Protein AF-A0A527V9V9-F1 (afdb_monomer_lite)

Foldseek 3Di:
DDDDPVVNVVVVPDPPPPPDDPPPPPPVCCQQVPPAWDFDADPVRDTPDTHPRNCVVVVHDDD

Structure (mmCIF, N/CA/C/O backbone):
data_AF-A0A527V9V9-F1
#
_entry.id   AF-A0A527V9V9-F1
#
loop_
_atom_site.group_PDB
_atom_site.id
_atom_site.type_symbol
_atom_site.label_atom_id
_atom_site.label_alt_id
_atom_site.label_comp_id
_atom_site.label_asym_id
_atom_site.label_entity_id
_atom_site.label_seq_id
_atom_site.pdbx_PDB_ins_code
_atom_site.Cartn_x
_atom_site.Cartn_y
_atom_site.Cartn_z
_atom_site.occupancy
_atom_site.B_iso_or_equiv
_atom_site.auth_seq_id
_atom_site.auth_comp_id
_atom_site.auth_asym_id
_atom_site.auth_atom_id
_atom_site.pdbx_PDB_model_num
ATOM 1 N N . MET A 1 1 ? 5.529 -17.282 22.463 1.00 39.16 1 MET A N 1
ATOM 2 C CA . MET A 1 1 ? 4.531 -17.623 21.430 1.00 39.16 1 MET A CA 1
ATOM 3 C C . MET A 1 1 ? 5.010 -16.896 20.183 1.00 39.16 1 MET A C 1
ATOM 5 O O . MET A 1 1 ? 4.671 -15.742 20.004 1.00 39.16 1 MET A O 1
ATOM 9 N N . ASN A 1 2 ? 5.982 -17.482 19.472 1.00 42.50 2 ASN A N 1
ATOM 10 C CA . ASN A 1 2 ? 6.647 -16.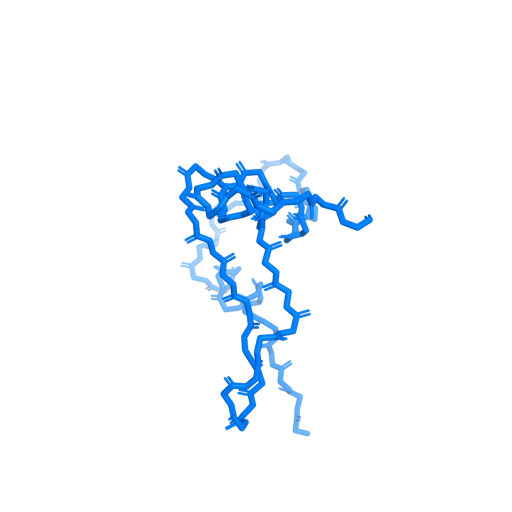817 18.347 1.00 42.50 2 ASN A CA 1
ATOM 11 C C . ASN A 1 2 ? 5.772 -16.974 17.110 1.00 42.50 2 ASN A C 1
ATOM 13 O O . ASN A 1 2 ? 5.579 -18.094 16.637 1.00 42.50 2 ASN A O 1
ATOM 17 N N . GLU A 1 3 ? 5.266 -15.860 16.601 1.00 46.91 3 GLU A N 1
ATOM 18 C CA . GLU A 1 3 ? 4.687 -15.793 15.268 1.00 46.91 3 GLU A CA 1
ATOM 19 C C . GLU A 1 3 ? 5.789 -16.122 14.261 1.00 46.91 3 GLU A C 1
ATOM 21 O O . GLU A 1 3 ? 6.762 -15.389 14.084 1.00 46.91 3 GLU A O 1
ATOM 26 N N . LEU A 1 4 ? 5.681 -17.303 13.658 1.00 46.91 4 LEU A N 1
ATOM 27 C CA . LEU A 1 4 ? 6.496 -17.681 12.518 1.00 46.91 4 LEU A CA 1
ATOM 28 C C . LEU A 1 4 ? 6.082 -16.750 11.381 1.00 46.91 4 LEU A C 1
ATOM 30 O O . LEU A 1 4 ? 4.949 -16.818 10.904 1.00 46.91 4 LEU A O 1
ATOM 34 N N . THR A 1 5 ? 6.984 -15.855 10.984 1.00 50.06 5 THR A N 1
ATOM 35 C CA . THR A 1 5 ? 6.778 -14.972 9.837 1.00 50.06 5 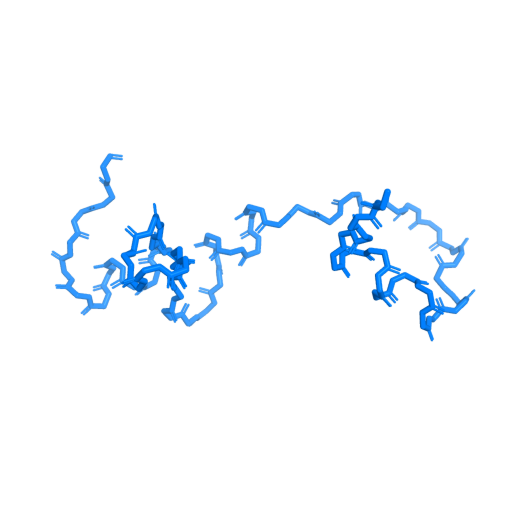THR A CA 1
ATOM 36 C C . THR A 1 5 ? 6.387 -15.814 8.622 1.00 50.06 5 THR A C 1
ATOM 38 O O . THR A 1 5 ? 6.847 -16.948 8.465 1.00 50.06 5 THR A O 1
ATOM 41 N N . GLN A 1 6 ? 5.519 -15.293 7.753 1.00 49.84 6 GLN A N 1
ATOM 42 C CA . GLN A 1 6 ? 5.029 -16.055 6.596 1.00 49.84 6 GLN A CA 1
ATOM 43 C C . GLN A 1 6 ? 6.165 -16.533 5.669 1.00 49.84 6 GLN A C 1
ATOM 45 O O . GLN A 1 6 ? 6.019 -17.560 5.007 1.00 49.84 6 GLN A O 1
ATOM 50 N N . ALA A 1 7 ? 7.332 -15.879 5.716 1.00 49.59 7 ALA A N 1
ATOM 51 C CA . ALA A 1 7 ? 8.585 -16.349 5.117 1.00 49.59 7 ALA A CA 1
ATOM 52 C C . ALA A 1 7 ? 8.937 -17.781 5.529 1.00 49.59 7 ALA A C 1
ATOM 54 O O . ALA A 1 7 ? 9.271 -18.628 4.700 1.00 49.59 7 ALA A O 1
ATOM 55 N N . ASN A 1 8 ? 8.787 -18.073 6.819 1.00 49.38 8 ASN A N 1
ATOM 56 C CA . ASN A 1 8 ? 9.115 -19.364 7.396 1.00 49.38 8 ASN A CA 1
ATOM 57 C C . ASN A 1 8 ? 8.082 -20.445 7.025 1.00 49.38 8 ASN A C 1
ATOM 59 O O . ASN A 1 8 ? 8.428 -21.619 6.914 1.00 49.38 8 ASN A O 1
ATOM 63 N N . ILE A 1 9 ? 6.823 -20.059 6.776 1.00 50.44 9 ILE A N 1
ATOM 64 C CA . ILE A 1 9 ? 5.763 -20.976 6.314 1.00 50.44 9 ILE A CA 1
ATOM 65 C C . ILE A 1 9 ? 6.070 -21.483 4.895 1.00 50.44 9 ILE A C 1
ATOM 67 O O . ILE A 1 9 ? 5.860 -22.662 4.603 1.00 50.44 9 ILE A O 1
ATOM 71 N N . ILE A 1 10 ? 6.578 -20.614 4.015 1.00 54.47 10 ILE A N 1
ATOM 72 C CA . ILE A 1 10 ? 6.916 -20.980 2.631 1.00 54.47 10 ILE A CA 1
ATOM 73 C C . ILE A 1 10 ? 8.196 -21.831 2.599 1.00 54.47 10 ILE A C 1
ATOM 75 O O . ILE A 1 10 ? 8.240 -22.841 1.895 1.00 54.47 10 ILE A O 1
ATOM 79 N N . ALA A 1 11 ? 9.198 -21.485 3.417 1.00 52.1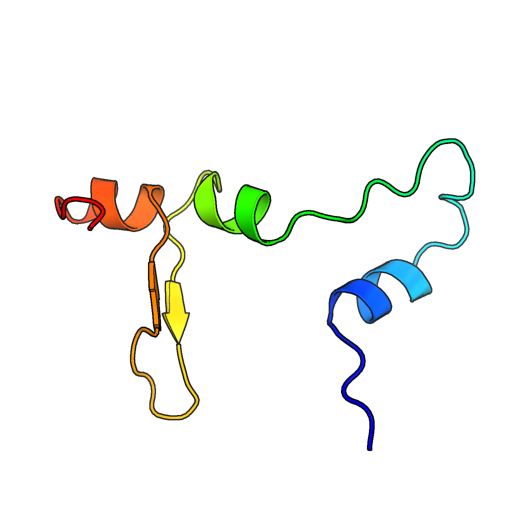9 11 ALA A N 1
ATOM 80 C CA . ALA A 1 11 ? 10.465 -22.215 3.503 1.00 52.19 11 ALA A CA 1
ATOM 81 C C . ALA A 1 11 ? 10.305 -23.668 3.994 1.00 52.19 11 ALA A C 1
ATOM 83 O O . ALA A 1 11 ? 11.014 -24.555 3.525 1.00 52.19 11 ALA A O 1
ATOM 84 N N . LEU A 1 12 ? 9.340 -23.951 4.880 1.00 50.69 12 LEU A N 1
ATOM 85 C CA . LEU A 1 12 ? 9.118 -25.310 5.390 1.00 50.69 12 LEU A CA 1
ATOM 86 C C . LEU A 1 12 ? 8.507 -26.271 4.352 1.00 50.69 12 LEU A C 1
ATOM 88 O O . LEU A 1 12 ? 8.513 -27.483 4.566 1.00 50.69 12 LEU A O 1
ATOM 92 N N . LYS A 1 13 ? 7.939 -25.751 3.254 1.00 51.75 13 LYS A N 1
ATOM 93 C CA . LYS A 1 13 ? 7.124 -26.547 2.325 1.00 51.75 13 LYS A CA 1
ATOM 94 C C . LYS A 1 13 ? 7.907 -27.143 1.150 1.00 51.75 13 LYS A C 1
ATOM 96 O O . LYS A 1 13 ? 7.406 -28.080 0.540 1.00 51.75 13 LYS A O 1
ATOM 101 N N . ASN A 1 14 ? 9.126 -26.663 0.876 1.00 49.47 14 ASN A N 1
ATOM 102 C CA . ASN A 1 14 ? 9.931 -27.074 -0.282 1.00 49.47 14 ASN A CA 1
ATOM 103 C C . ASN A 1 14 ? 11.408 -27.337 0.101 1.00 49.47 14 ASN A C 1
ATOM 105 O O . ASN A 1 14 ? 12.230 -26.423 0.021 1.00 49.47 14 ASN A O 1
ATOM 109 N N . PRO A 1 15 ? 11.788 -28.576 0.470 1.00 48.59 15 PRO A N 1
ATOM 110 C CA . PRO A 1 15 ? 13.158 -28.912 0.883 1.00 48.59 15 PRO A CA 1
ATOM 111 C C . PRO A 1 15 ? 14.2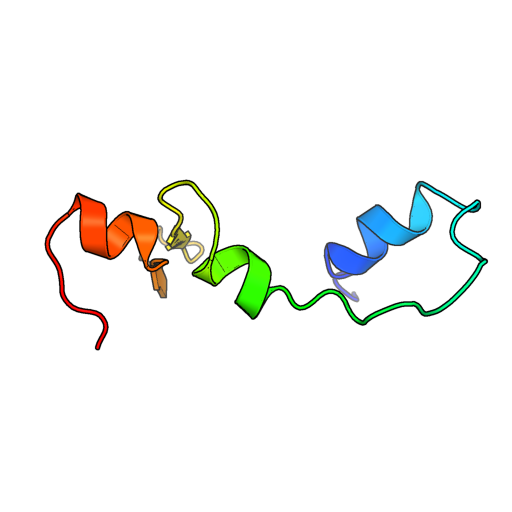01 -28.928 -0.257 1.00 48.59 15 PRO A C 1
ATOM 113 O O . PRO A 1 15 ? 15.381 -29.148 0.001 1.00 48.59 15 PRO A O 1
ATOM 116 N N . GLU A 1 16 ? 13.805 -28.683 -1.510 1.00 50.31 16 GLU A N 1
ATOM 117 C CA . GLU A 1 16 ? 14.676 -28.828 -2.693 1.00 50.31 16 GLU A CA 1
ATOM 118 C C . GLU A 1 16 ? 15.418 -27.531 -3.094 1.00 50.31 16 GLU A C 1
ATOM 120 O 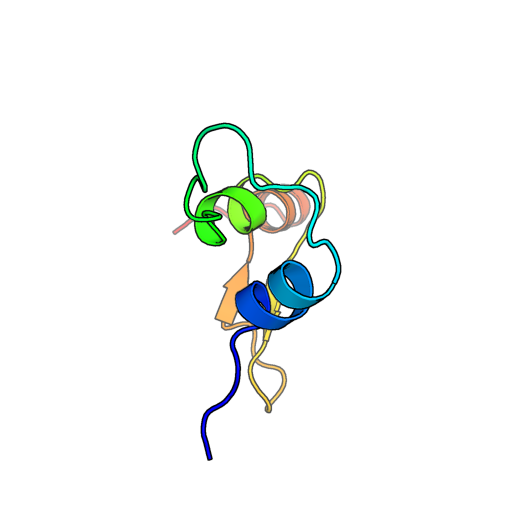O . GLU A 1 16 ? 16.216 -27.530 -4.028 1.00 50.31 16 GLU A O 1
ATOM 125 N N . LEU A 1 17 ? 15.225 -26.416 -2.380 1.00 52.62 17 LEU A N 1
ATOM 126 C CA . LEU A 1 17 ? 15.892 -25.132 -2.665 1.00 52.62 17 LEU A CA 1
ATOM 127 C C . LEU A 1 17 ? 17.235 -24.977 -1.921 1.00 52.62 17 LEU A C 1
ATOM 129 O O . LEU A 1 17 ? 17.536 -23.929 -1.358 1.00 52.62 17 LEU A O 1
ATOM 133 N N . SER A 1 18 ? 18.067 -26.024 -1.912 1.00 48.44 18 SER A N 1
ATOM 134 C CA . SER A 1 18 ? 19.393 -26.021 -1.259 1.00 48.44 18 SER A CA 1
ATOM 135 C C . SER A 1 18 ? 20.556 -25.626 -2.198 1.00 48.44 18 SER A C 1
ATOM 137 O O . SER A 1 18 ? 21.724 -25.679 -1.819 1.00 48.44 18 SER A O 1
ATOM 139 N N . GLY A 1 19 ? 20.280 -25.180 -3.427 1.00 42.75 19 GLY A N 1
ATOM 140 C CA . GLY A 1 19 ? 21.312 -24.831 -4.410 1.00 42.75 19 GLY A CA 1
ATOM 141 C C . GLY A 1 19 ? 21.342 -23.344 -4.765 1.00 42.75 19 GLY A C 1
ATOM 142 O O . GLY A 1 19 ? 20.487 -22.894 -5.512 1.00 42.75 19 GLY A O 1
ATOM 143 N N . LYS A 1 20 ? 22.393 -22.636 -4.321 1.00 43.47 20 LYS A N 1
ATOM 144 C CA . LYS A 1 20 ? 22.756 -21.230 -4.631 1.00 43.47 20 LYS A CA 1
ATOM 145 C C . LYS A 1 20 ? 21.821 -20.141 -4.080 1.00 43.47 20 LYS A C 1
ATOM 147 O O . LYS A 1 20 ? 20.870 -19.739 -4.732 1.00 43.47 20 LYS A O 1
ATOM 152 N N . GLY A 1 21 ? 22.246 -19.571 -2.948 1.00 44.34 21 GLY A N 1
ATOM 153 C CA . GLY A 1 21 ? 21.840 -18.253 -2.458 1.00 44.34 21 GLY A CA 1
ATOM 154 C C . GLY A 1 21 ? 20.384 -18.189 -2.026 1.00 44.34 21 GLY A C 1
ATOM 155 O O . GLY A 1 21 ? 19.518 -17.881 -2.838 1.00 44.34 21 GLY A O 1
ATOM 156 N N . VAL A 1 22 ? 20.120 -18.400 -0.735 1.00 52.72 22 VAL A N 1
ATOM 157 C CA . VAL A 1 22 ? 18.900 -17.850 -0.135 1.00 52.72 22 VAL A CA 1
ATOM 158 C C . VAL A 1 22 ? 19.082 -16.337 -0.191 1.00 52.72 22 VAL A C 1
ATOM 160 O O . VAL A 1 22 ? 19.713 -15.742 0.674 1.00 52.72 22 VAL A O 1
ATOM 163 N N . GLN A 1 23 ? 18.670 -15.739 -1.305 1.00 58.22 23 GLN A N 1
ATOM 164 C CA . GLN A 1 23 ? 18.407 -14.315 -1.358 1.00 58.22 23 GLN A CA 1
ATOM 165 C C . GLN A 1 23 ? 17.312 -14.109 -0.321 1.00 58.22 23 GLN A C 1
ATOM 167 O O . GLN A 1 23 ? 16.244 -14.712 -0.452 1.00 58.22 23 GLN A O 1
ATOM 172 N N . ASP A 1 24 ? 17.616 -13.371 0.747 1.00 64.69 24 ASP A N 1
ATOM 173 C CA . ASP A 1 24 ? 16.582 -12.906 1.664 1.00 64.69 24 ASP A CA 1
ATOM 174 C C . ASP A 1 24 ? 15.452 -12.342 0.804 1.00 64.69 24 ASP A C 1
ATOM 176 O O . ASP A 1 24 ? 15.680 -11.492 -0.059 1.00 64.69 24 ASP A O 1
ATOM 180 N N . PHE A 1 25 ? 14.257 -12.912 0.947 1.00 73.94 25 PHE A N 1
ATOM 181 C CA . PHE A 1 25 ? 13.118 -12.464 0.167 1.00 73.94 25 PHE A CA 1
ATOM 182 C C . PHE A 1 25 ? 12.787 -11.045 0.618 1.00 73.94 25 PHE A C 1
ATOM 184 O O . PHE A 1 25 ? 12.323 -10.840 1.744 1.00 73.94 25 PHE A O 1
ATOM 191 N N . ASP A 1 26 ? 13.052 -10.073 -0.251 1.00 85.75 26 ASP A N 1
ATOM 192 C CA . ASP A 1 26 ? 12.735 -8.681 0.017 1.00 85.75 26 ASP A CA 1
ATOM 193 C C . ASP A 1 26 ? 11.232 -8.461 -0.183 1.00 85.75 26 ASP A C 1
ATOM 195 O O 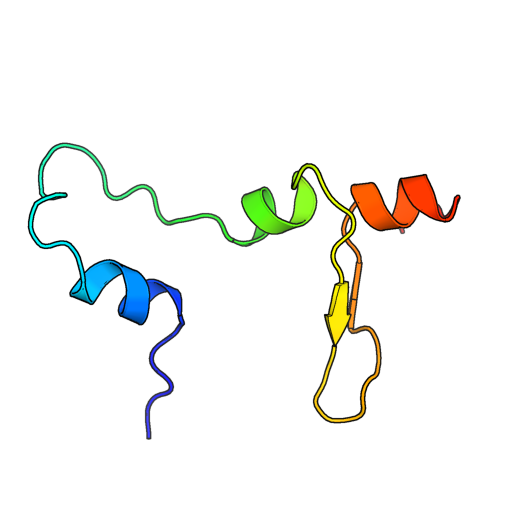. ASP A 1 26 ? 10.728 -8.220 -1.283 1.00 85.75 26 ASP A O 1
ATOM 199 N N . TYR A 1 27 ? 10.499 -8.589 0.921 1.00 86.50 27 TYR A N 1
ATOM 200 C CA . TYR A 1 27 ? 9.068 -8.321 0.963 1.00 86.50 27 TYR A CA 1
ATOM 201 C C . TYR A 1 27 ? 8.721 -6.909 0.514 1.00 86.50 27 TYR A C 1
ATOM 203 O O . TYR A 1 27 ? 7.650 -6.715 -0.062 1.00 86.50 27 TYR A O 1
ATOM 211 N N . GLN A 1 28 ? 9.592 -5.938 0.792 1.00 88.06 28 GLN A N 1
ATOM 212 C CA . GLN A 1 28 ? 9.340 -4.553 0.444 1.00 88.06 28 GLN A CA 1
ATOM 213 C C . GLN A 1 28 ? 9.381 -4.392 -1.072 1.00 88.06 28 GLN A C 1
ATOM 215 O O . GLN A 1 28 ? 8.435 -3.854 -1.636 1.00 88.06 28 GLN A O 1
ATOM 220 N N . ASP A 1 29 ? 10.402 -4.935 -1.734 1.00 89.31 29 ASP A N 1
ATOM 221 C CA . ASP A 1 29 ? 10.508 -4.901 -3.196 1.00 89.31 29 ASP A CA 1
ATOM 222 C C . ASP A 1 29 ? 9.312 -5.583 -3.880 1.00 89.31 29 ASP A C 1
ATOM 224 O O . ASP A 1 29 ? 8.680 -5.000 -4.765 1.00 89.31 29 ASP A O 1
ATOM 228 N N . PHE A 1 30 ? 8.934 -6.781 -3.418 1.00 90.94 30 PHE A N 1
ATOM 229 C CA . PHE A 1 30 ? 7.787 -7.510 -3.966 1.00 90.94 30 PHE A CA 1
ATOM 230 C C . PHE A 1 30 ? 6.465 -6.750 -3.794 1.00 90.94 30 PHE A C 1
ATOM 232 O O . PHE A 1 30 ? 5.650 -6.707 -4.717 1.00 90.94 30 PHE A O 1
ATOM 239 N N . PHE A 1 31 ? 6.234 -6.171 -2.613 1.00 94.00 31 PHE A N 1
ATOM 240 C CA . PHE A 1 31 ? 5.013 -5.421 -2.330 1.00 94.00 31 PHE A CA 1
ATOM 241 C C . PHE A 1 31 ? 4.944 -4.142 -3.174 1.00 94.00 31 PHE A C 1
ATOM 243 O O . PHE A 1 31 ? 3.931 -3.875 -3.824 1.00 94.00 31 PHE A O 1
ATOM 250 N N . GLU A 1 32 ? 6.044 -3.390 -3.206 1.00 94.56 32 GLU A N 1
ATOM 251 C CA . GLU A 1 32 ? 6.160 -2.103 -3.888 1.00 94.56 32 GLU A CA 1
ATOM 252 C C . GLU A 1 32 ? 6.038 -2.196 -5.406 1.00 94.56 32 GLU A C 1
ATOM 254 O O . GLU A 1 32 ? 5.406 -1.340 -6.025 1.00 94.56 32 GLU A O 1
ATOM 259 N N . ASN A 1 33 ? 6.659 -3.216 -5.998 1.00 93.44 33 ASN A N 1
ATOM 260 C CA . ASN A 1 33 ? 6.779 -3.377 -7.447 1.00 93.44 33 ASN A CA 1
ATOM 261 C C . ASN A 1 33 ? 5.843 -4.467 -8.000 1.00 93.44 33 ASN A C 1
ATOM 263 O O . ASN A 1 33 ? 6.001 -4.923 -9.135 1.00 93.44 33 ASN A O 1
ATOM 267 N N . GLY A 1 34 ? 4.857 -4.894 -7.206 1.00 91.31 34 GLY A N 1
ATOM 268 C CA . GLY A 1 34 ? 3.826 -5.831 -7.633 1.00 91.31 34 GLY A CA 1
ATOM 269 C C . GLY A 1 34 ? 3.008 -5.293 -8.812 1.00 91.31 34 GLY A C 1
ATOM 270 O O . GLY A 1 34 ? 2.642 -4.123 -8.859 1.00 91.31 34 GLY A O 1
ATOM 271 N N . ALA A 1 35 ? 2.664 -6.168 -9.760 1.00 92.56 35 ALA A N 1
ATOM 272 C CA . ALA A 1 35 ? 1.914 -5.801 -10.969 1.00 92.56 35 ALA A CA 1
ATOM 273 C C . ALA A 1 35 ? 0.429 -5.448 -10.728 1.00 92.56 35 ALA A C 1
ATOM 275 O O . ALA A 1 35 ? -0.294 -5.159 -11.681 1.00 92.56 35 ALA A O 1
ATOM 276 N N . ILE A 1 36 ? -0.047 -5.521 -9.483 1.00 94.50 36 ILE A N 1
ATOM 277 C CA . ILE A 1 36 ? -1.432 -5.241 -9.092 1.00 94.50 36 ILE A CA 1
ATOM 278 C C . ILE A 1 36 ? -1.464 -4.276 -7.907 1.00 94.50 36 ILE A C 1
ATOM 280 O O . ILE A 1 36 ? -0.513 -4.217 -7.127 1.00 94.50 36 ILE A O 1
ATOM 284 N N . ALA A 1 37 ? -2.579 -3.560 -7.762 1.00 96.00 37 ALA A N 1
ATOM 285 C CA . ALA A 1 37 ? -2.845 -2.710 -6.608 1.00 96.00 37 ALA A CA 1
ATOM 286 C C . ALA A 1 37 ? -2.929 -3.552 -5.324 1.00 96.00 37 ALA A C 1
ATOM 288 O O . ALA A 1 37 ? -3.688 -4.524 -5.265 1.00 96.00 37 ALA A O 1
ATOM 289 N N . LEU A 1 38 ? -2.133 -3.184 -4.321 1.00 95.25 38 LEU A N 1
ATOM 290 C CA . LEU A 1 38 ? -2.074 -3.828 -3.011 1.00 95.25 38 LEU A CA 1
ATOM 291 C C . LEU A 1 38 ? -2.047 -2.765 -1.913 1.00 95.25 38 LEU A C 1
ATOM 293 O O . LEU A 1 38 ? -1.322 -1.777 -2.025 1.00 95.25 38 LEU A O 1
ATOM 297 N N . HIS A 1 39 ? -2.735 -3.045 -0.809 1.00 95.50 39 HIS A N 1
ATOM 298 C CA . HIS A 1 39 ? -2.600 -2.297 0.435 1.00 95.50 39 HIS A CA 1
ATOM 299 C C . HIS A 1 39 ? -2.571 -3.225 1.651 1.00 95.50 39 HIS A C 1
ATOM 301 O O . HIS A 1 39 ? -3.164 -4.305 1.659 1.00 95.50 39 HIS A O 1
ATOM 307 N N . LEU A 1 40 ? -1.867 -2.794 2.694 1.00 93.88 40 LEU A N 1
ATOM 308 C CA . LEU A 1 40 ? -1.808 -3.451 3.994 1.00 93.88 40 LEU A CA 1
ATOM 309 C C . LEU A 1 40 ? -2.758 -2.742 4.959 1.00 93.88 40 LEU A C 1
ATOM 311 O O . LEU A 1 40 ? -2.704 -1.520 5.079 1.00 93.88 40 LEU A O 1
ATOM 315 N N . VAL A 1 41 ? -3.579 -3.503 5.685 1.00 96.75 41 VAL A N 1
ATOM 316 C CA . VAL A 1 41 ? -4.484 -2.969 6.716 1.00 96.75 41 VAL A CA 1
ATOM 317 C C . VAL A 1 41 ? -4.122 -3.465 8.111 1.00 96.75 41 VAL A C 1
ATOM 319 O O . VAL A 1 41 ? -3.581 -4.561 8.272 1.00 96.75 41 VAL A O 1
ATOM 322 N N . ASN A 1 42 ? -4.451 -2.672 9.131 1.00 95.88 42 ASN A N 1
ATOM 323 C CA . ASN A 1 42 ? -4.434 -3.129 10.519 1.00 95.88 42 ASN A CA 1
ATOM 324 C C . ASN A 1 42 ? -5.717 -3.912 10.879 1.00 95.88 42 ASN A C 1
ATOM 326 O O . ASN A 1 42 ? -6.634 -4.054 10.069 1.00 95.88 42 ASN A O 1
ATOM 330 N N . ALA A 1 43 ? -5.796 -4.402 12.120 1.00 97.25 43 ALA A N 1
ATOM 331 C CA . ALA A 1 43 ? -6.956 -5.145 12.623 1.00 97.25 43 ALA A CA 1
ATOM 332 C C . ALA A 1 43 ? -8.266 -4.329 12.642 1.00 97.25 43 ALA A C 1
ATOM 334 O O . ALA A 1 43 ? -9.345 -4.915 12.605 1.00 97.25 43 ALA A O 1
ATOM 335 N N . ASP A 1 44 ? -8.169 -2.999 12.659 1.00 97.44 44 ASP A N 1
ATOM 336 C CA . ASP A 1 44 ? -9.310 -2.079 12.636 1.00 97.44 44 ASP A CA 1
ATOM 337 C C . ASP A 1 44 ? -9.737 -1.701 11.203 1.00 97.44 44 ASP A C 1
ATOM 339 O O . ASP A 1 44 ? -10.674 -0.926 11.016 1.00 97.44 44 ASP A O 1
ATOM 343 N N . GLY A 1 45 ? -9.065 -2.241 10.178 1.00 95.00 45 GLY A N 1
ATOM 344 C CA . GLY A 1 45 ? -9.358 -1.974 8.768 1.00 95.00 45 GLY A CA 1
ATOM 345 C C . GLY A 1 45 ? -8.775 -0.664 8.229 1.00 95.00 45 GLY A C 1
ATOM 346 O O . GLY A 1 45 ? -9.177 -0.213 7.159 1.00 95.00 45 GLY A O 1
ATOM 347 N N . ILE A 1 46 ? -7.834 -0.043 8.941 1.00 96.62 46 ILE A N 1
ATOM 348 C CA . ILE A 1 46 ? -7.141 1.168 8.490 1.00 96.62 46 ILE A CA 1
ATOM 349 C C . ILE A 1 46 ? -5.985 0.785 7.569 1.00 96.62 46 ILE A C 1
ATOM 351 O O . ILE A 1 46 ? -5.164 -0.059 7.933 1.00 96.62 46 ILE A O 1
ATOM 355 N N . ILE A 1 47 ? -5.907 1.436 6.403 1.00 94.50 47 ILE A N 1
ATOM 356 C CA . ILE A 1 47 ? -4.787 1.291 5.468 1.00 94.50 47 ILE A CA 1
ATOM 357 C C . ILE A 1 47 ? -3.524 1.850 6.123 1.00 94.50 47 ILE A C 1
ATOM 359 O O . ILE A 1 47 ? -3.460 3.021 6.488 1.00 94.50 47 ILE A O 1
ATOM 363 N N . LEU A 1 48 ? -2.530 0.983 6.277 1.00 93.69 48 LEU A N 1
ATOM 364 C CA . LEU A 1 48 ? -1.204 1.313 6.785 1.00 93.69 48 LEU A CA 1
ATOM 365 C C . LEU A 1 48 ? -0.236 1.645 5.655 1.00 93.69 48 LEU A C 1
ATOM 367 O O . LEU A 1 48 ? 0.679 2.436 5.858 1.00 93.69 48 LEU A O 1
ATOM 371 N N . HIS A 1 49 ? -0.406 1.000 4.499 1.00 93.12 49 HIS A N 1
ATOM 372 C CA . HIS A 1 49 ? 0.486 1.172 3.361 1.00 93.12 49 HIS A CA 1
ATOM 373 C C . HIS A 1 49 ? -0.192 0.769 2.054 1.00 93.12 49 HIS A C 1
ATOM 375 O O . HIS A 1 49 ? -0.909 -0.229 2.037 1.00 93.12 49 HIS A O 1
ATOM 381 N N . ALA A 1 50 ? 0.070 1.505 0.980 1.00 95.44 50 ALA A N 1
ATOM 382 C CA . ALA A 1 50 ? -0.419 1.247 -0.372 1.00 95.44 50 ALA A CA 1
ATOM 383 C C . ALA A 1 50 ? 0.776 1.185 -1.325 1.00 95.44 50 ALA A C 1
ATOM 385 O O . ALA A 1 50 ? 1.694 1.999 -1.218 1.00 95.44 50 ALA A O 1
ATOM 386 N N . ASN A 1 51 ? 0.790 0.218 -2.240 1.00 95.31 51 ASN A N 1
ATOM 387 C CA . ASN A 1 51 ? 1.882 0.104 -3.199 1.00 95.31 51 ASN A CA 1
ATOM 388 C C . ASN A 1 51 ? 1.745 1.106 -4.354 1.00 95.31 51 ASN A C 1
ATOM 390 O O . ASN A 1 51 ? 0.693 1.713 -4.567 1.00 95.31 51 ASN A O 1
ATOM 394 N N . LYS A 1 52 ? 2.808 1.239 -5.156 1.00 95.38 52 LYS A N 1
ATOM 395 C CA . LYS A 1 52 ? 2.826 2.163 -6.301 1.00 95.38 52 LYS A CA 1
ATOM 396 C C . LYS A 1 52 ? 1.682 1.908 -7.281 1.00 95.38 52 LYS A C 1
ATOM 398 O O . LYS A 1 52 ? 1.044 2.853 -7.723 1.00 95.38 52 LYS A O 1
ATOM 403 N N . ALA A 1 53 ? 1.382 0.641 -7.572 1.00 96.31 53 ALA A N 1
ATOM 404 C CA . ALA A 1 53 ? 0.315 0.281 -8.501 1.00 96.31 53 ALA A CA 1
ATOM 405 C C . ALA A 1 53 ? -1.075 0.744 -8.026 1.00 96.31 53 ALA A C 1
ATOM 407 O O . ALA A 1 53 ? -1.898 1.137 -8.850 1.00 96.31 53 ALA A O 1
ATOM 408 N N . GLU A 1 54 ? -1.353 0.715 -6.718 1.00 96.31 54 GLU A N 1
ATOM 409 C CA . GLU A 1 54 ? -2.597 1.252 -6.158 1.00 96.31 54 GLU A CA 1
ATOM 410 C C . GLU A 1 54 ? -2.641 2.780 -6.229 1.00 96.31 54 GLU A C 1
ATOM 412 O O . GLU A 1 54 ? -3.651 3.347 -6.651 1.00 96.31 54 GLU A O 1
ATOM 417 N N . LEU A 1 55 ? -1.544 3.443 -5.861 1.00 94.94 55 LEU A N 1
ATOM 418 C CA . LEU A 1 55 ? -1.441 4.900 -5.920 1.00 94.94 55 LEU A CA 1
ATOM 419 C C . LEU A 1 55 ? -1.628 5.415 -7.352 1.00 94.94 55 LEU A C 1
ATOM 421 O O . LEU A 1 55 ? -2.447 6.307 -7.575 1.00 94.94 55 LEU A O 1
ATOM 425 N N . ASP A 1 56 ? -0.970 4.785 -8.326 1.00 94.81 56 ASP A N 1
ATOM 426 C CA . ASP A 1 56 ? -1.107 5.097 -9.751 1.00 94.81 56 ASP A CA 1
ATOM 427 C C . ASP A 1 56 ? -2.540 4.862 -10.250 1.00 94.81 56 ASP A C 1
ATOM 429 O O . ASP A 1 56 ? -3.084 5.674 -11.002 1.00 94.81 56 ASP A O 1
ATOM 433 N N . LEU A 1 57 ? -3.177 3.769 -9.814 1.00 94.25 57 LEU A N 1
ATOM 434 C CA . LEU A 1 57 ? -4.556 3.441 -10.179 1.00 94.25 57 LEU A CA 1
ATOM 435 C C . LEU A 1 57 ? -5.553 4.485 -9.661 1.00 94.25 57 LEU A C 1
ATOM 437 O O . LEU A 1 57 ? -6.518 4.814 -10.351 1.00 94.25 57 LEU A O 1
ATOM 441 N N . LEU A 1 58 ? -5.335 4.984 -8.445 1.00 94.81 58 LEU A N 1
ATOM 442 C CA . LEU A 1 58 ? -6.209 5.958 -7.792 1.00 94.81 58 LEU A CA 1
ATOM 443 C C . LEU A 1 58 ? -5.824 7.416 -8.097 1.00 94.81 58 LEU A C 1
ATOM 445 O O . LEU A 1 58 ? -6.606 8.323 -7.815 1.00 94.81 58 LEU A O 1
ATOM 449 N N . GLY A 1 59 ? -4.655 7.648 -8.700 1.00 94.56 59 GLY A N 1
ATOM 450 C CA . GLY A 1 59 ? -4.142 8.975 -9.036 1.00 94.56 59 GLY A CA 1
ATOM 451 C C . GLY A 1 59 ? -3.568 9.747 -7.844 1.00 94.56 59 GLY A C 1
ATOM 452 O O . GLY A 1 59 ? -3.548 10.979 -7.873 1.00 94.56 59 GLY A O 1
ATOM 453 N N . TYR A 1 60 ? -3.119 9.048 -6.800 1.00 92.00 60 TYR A N 1
ATOM 454 C CA . TYR A 1 60 ? -2.437 9.656 -5.659 1.00 92.00 60 TYR A CA 1
ATOM 455 C C . TYR A 1 60 ? -0.917 9.646 -5.862 1.00 92.00 60 TYR A C 1
ATOM 457 O O . TYR A 1 60 ? -0.375 8.678 -6.391 1.00 92.00 60 TYR A O 1
ATOM 465 N N . PRO A 1 61 ? -0.200 10.702 -5.446 1.00 84.88 61 PRO A N 1
ATOM 466 C CA . PRO A 1 61 ? 1.255 10.672 -5.427 1.00 84.88 61 PRO A CA 1
ATOM 467 C C . PRO A 1 61 ? 1.753 9.745 -4.310 1.00 84.88 61 PRO A C 1
ATOM 469 O O . PRO A 1 61 ? 1.136 9.666 -3.247 1.00 84.88 61 PRO A O 1
ATOM 472 N N . ALA A 1 62 ? 2.895 9.091 -4.534 1.00 78.88 62 ALA A N 1
ATOM 473 C CA . ALA A 1 62 ? 3.690 8.565 -3.428 1.00 78.88 62 ALA A CA 1
ATOM 474 C C . ALA A 1 62 ? 4.172 9.745 -2.566 1.00 78.88 62 ALA A C 1
ATOM 476 O O . ALA A 1 62 ? 4.593 10.766 -3.118 1.00 78.88 62 ALA A O 1
ATOM 477 N N . GLU A 1 63 ? 4.037 9.620 -1.245 1.00 66.44 63 GLU A N 1
ATOM 478 C CA . GLU A 1 63 ? 4.501 10.623 -0.273 1.00 66.44 63 GLU A CA 1
ATOM 479 C C . GLU A 1 63 ? 6.031 10.758 -0.261 1.00 66.44 63 GLU A C 1
ATOM 481 O O . GLU A 1 63 ? 6.729 9.726 -0.418 1.00 66.44 63 GLU A O 1
#

pLDDT: mean 75.87, std 21.48, range [39.16, 97.44]

Sequence (63 aa):
MNELTQANIIALKNPELSGKGVQDFDYQDFFENGAIALHLVNADGIILHANKAELDLLGYPAE

Secondary structure (DSSP, 8-state):
-----HHHHHHTT-TT--SS------HHHHHHT-SS--EEE-TTS-EEEE-HHHHHHHTPPP-

Radius of gyration: 15.47 Å; chains: 1; bounding box: 32×40×32 Å